Protein AF-A0A2G2YSW1-F1 (afdb_monomer_lite)

Radius of gyration: 25.81 Å; chains: 1; bounding box: 54×27×89 Å

Secondary structure (DSSP, 8-state):
------------------------GGGG---------SPPP-S-S-HHHHHHHHHHHHHHTT-GGGGSSS--TTS-HHHHHHHHHHHHHHHHHTT---

Sequence (98 aa):
MANKDQEMKDPISNITPGASGSSSSWSRFPLSSLKLAVEIFDGTGHFSMWQGEVLDFLFQQGLDIAIKEKRPKEVEDRDWSIINRLACGTIQSFLSRE

Foldseek 3Di:
DDDDDDDDDDDDDDPDPPPPPVVPVLVPQPPPPPPCPQAADPVDDDPVVSVVVLCVSCVVSVLNCLVDPDHDPPDDPVSNVVSVVVSVVSVVVRHDDD

Structure (mmCIF, N/CA/C/O backbone):
data_AF-A0A2G2YSW1-F1
#
_entry.id   AF-A0A2G2YSW1-F1
#
loop_
_atom_site.group_PDB
_atom_site.id
_atom_site.type_symbol
_atom_site.label_atom_id
_atom_site.label_alt_id
_atom_site.label_comp_id
_atom_site.label_asym_id
_atom_site.label_entity_id
_atom_site.label_seq_id
_atom_site.pdbx_PDB_ins_code
_atom_site.Cartn_x
_atom_site.Cartn_y
_atom_site.Cartn_z
_atom_site.occupancy
_atom_site.B_iso_or_equiv
_atom_site.auth_seq_id
_atom_site.auth_comp_id
_atom_site.auth_asym_id
_atom_site.auth_atom_id
_atom_site.pdbx_PDB_model_num
ATOM 1 N N . MET A 1 1 ? -36.886 11.776 73.284 1.00 35.81 1 MET A N 1
ATOM 2 C CA . MET A 1 1 ? -35.877 12.818 72.985 1.00 35.81 1 MET A CA 1
ATOM 3 C C . MET A 1 1 ? -34.820 12.171 72.084 1.00 35.81 1 MET A C 1
ATOM 5 O O . MET A 1 1 ? -34.319 11.136 72.490 1.00 35.81 1 MET A O 1
ATOM 9 N N . ALA A 1 2 ? -34.731 12.476 70.777 1.00 39.16 2 ALA A N 1
ATOM 10 C CA . ALA A 1 2 ? -33.990 13.600 70.149 1.00 39.16 2 ALA A CA 1
ATOM 11 C C . ALA A 1 2 ? -32.479 13.530 70.494 1.00 39.16 2 ALA A C 1
ATOM 13 O O . ALA A 1 2 ? -32.182 13.465 71.678 1.00 39.16 2 ALA A O 1
ATOM 14 N N . ASN A 1 3 ? -31.473 13.507 69.606 1.00 34.38 3 ASN A N 1
ATOM 15 C CA . ASN A 1 3 ? -31.240 14.039 68.249 1.00 34.38 3 ASN A CA 1
ATOM 16 C C . ASN A 1 3 ? -30.007 13.306 67.637 1.00 34.38 3 ASN A C 1
ATOM 18 O O . ASN A 1 3 ? -29.120 12.926 68.393 1.00 34.38 3 ASN A O 1
ATOM 22 N N . LYS A 1 4 ? -30.035 12.890 66.361 1.00 44.25 4 LYS A N 1
ATOM 23 C CA . LYS A 1 4 ? -29.435 13.511 65.147 1.00 44.25 4 LYS A CA 1
ATOM 24 C C . LYS A 1 4 ? -27.897 13.543 65.042 1.00 44.25 4 LYS A C 1
ATOM 26 O O . LYS A 1 4 ? -27.237 14.245 65.794 1.00 44.25 4 LYS A O 1
ATOM 31 N N . ASP A 1 5 ? -27.429 12.821 64.018 1.00 50.34 5 ASP A N 1
ATOM 32 C CA . ASP A 1 5 ? -26.438 13.177 62.990 1.00 50.34 5 ASP A CA 1
ATOM 33 C C . ASP A 1 5 ? -25.117 13.838 63.411 1.00 50.34 5 ASP A C 1
ATOM 35 O O . ASP A 1 5 ? -25.074 15.025 63.727 1.00 50.34 5 ASP A O 1
ATOM 39 N N . GLN A 1 6 ? -24.005 13.113 63.221 1.00 47.62 6 GLN A N 1
ATOM 40 C CA . GLN A 1 6 ? -22.751 13.752 62.826 1.00 47.62 6 GLN A CA 1
ATOM 41 C C . GLN A 1 6 ? -21.995 12.934 61.766 1.00 47.62 6 GLN A C 1
ATOM 43 O O . GLN A 1 6 ? -21.553 11.809 61.978 1.00 47.62 6 GLN A O 1
ATOM 48 N N . GLU A 1 7 ? -21.914 13.588 60.614 1.00 40.44 7 GLU A N 1
ATOM 49 C CA . GLU A 1 7 ? -21.227 13.350 59.348 1.00 40.44 7 GLU A CA 1
ATOM 50 C C . GLU A 1 7 ? -19.747 12.930 59.492 1.00 40.44 7 GLU A C 1
ATOM 52 O O . GLU A 1 7 ? -18.936 13.672 60.047 1.00 40.44 7 GLU A O 1
ATOM 57 N N . MET A 1 8 ? -19.372 11.771 58.931 1.00 46.50 8 MET A N 1
ATOM 58 C CA . MET A 1 8 ? -17.993 11.511 58.493 1.00 46.50 8 MET A CA 1
ATOM 59 C C . MET A 1 8 ? -17.894 11.905 57.022 1.00 46.50 8 MET A C 1
ATOM 61 O O . MET A 1 8 ? -18.518 11.305 56.150 1.00 46.50 8 MET A O 1
ATOM 65 N N . LYS A 1 9 ? -17.147 12.978 56.782 1.00 43.91 9 LYS A N 1
ATOM 66 C CA . LYS A 1 9 ? -16.921 13.601 55.485 1.00 43.91 9 LYS A CA 1
ATOM 67 C C . LYS A 1 9 ? -15.578 13.107 54.951 1.00 43.91 9 LYS A C 1
ATOM 69 O O . LYS A 1 9 ? -14.536 13.578 55.404 1.00 43.91 9 LYS A O 1
ATOM 74 N N . ASP A 1 10 ? -15.596 12.166 54.013 1.00 44.81 10 ASP A N 1
ATOM 75 C CA . ASP A 1 10 ? -14.374 11.733 53.331 1.00 44.81 10 ASP A CA 1
ATOM 76 C C . ASP A 1 10 ? -13.893 12.812 52.335 1.00 44.81 10 ASP A C 1
ATOM 78 O O . ASP A 1 10 ? -14.702 13.380 51.590 1.00 44.81 10 ASP A O 1
ATOM 82 N N . PRO A 1 11 ? -12.587 13.138 52.303 1.00 45.56 11 PRO A N 1
ATOM 83 C CA . PRO A 1 11 ? -12.047 14.183 51.442 1.00 45.56 11 PRO A CA 1
ATOM 84 C C . PRO A 1 11 ? -11.708 13.685 50.021 1.00 45.56 11 PRO A C 1
ATOM 86 O O . PRO A 1 11 ? -10.941 12.751 49.834 1.00 45.56 11 PRO A O 1
ATOM 89 N N . ILE A 1 12 ? -12.267 14.391 49.032 1.00 39.81 12 ILE A N 1
ATOM 90 C CA . ILE A 1 12 ? -11.748 14.734 47.689 1.00 39.81 12 ILE A CA 1
ATOM 91 C C . ILE A 1 12 ? -10.881 13.687 46.948 1.00 39.81 12 ILE A C 1
ATOM 93 O O . ILE A 1 12 ? -9.688 13.552 47.199 1.00 39.81 12 ILE A O 1
ATOM 97 N N . SER A 1 13 ? -11.414 13.160 45.839 1.00 40.06 13 SER A N 1
ATOM 98 C CA . SER A 1 13 ? -10.685 13.190 44.557 1.00 40.06 13 SER A CA 1
ATOM 99 C C . SER A 1 13 ? -11.651 13.408 43.384 1.00 40.06 13 SER A C 1
ATOM 101 O O . SER A 1 13 ? -12.239 12.520 42.778 1.00 40.06 13 SER A O 1
ATOM 103 N N . ASN A 1 14 ? -11.836 14.690 43.120 1.00 38.03 14 ASN A N 1
ATOM 104 C CA . ASN A 1 14 ? -12.199 15.300 41.853 1.00 38.03 14 ASN A CA 1
ATOM 105 C C . ASN A 1 14 ? -11.370 14.744 40.676 1.00 38.03 14 ASN A C 1
ATOM 107 O O . ASN A 1 14 ? -10.323 15.285 40.330 1.00 38.03 14 ASN A O 1
ATOM 111 N N . ILE A 1 15 ? -11.874 13.709 40.000 1.00 46.12 15 ILE A N 1
ATOM 112 C CA . ILE A 1 15 ? -11.408 13.375 38.650 1.00 46.12 15 ILE A CA 1
ATOM 113 C C . ILE A 1 15 ? -12.129 14.304 37.675 1.00 46.12 15 ILE A C 1
ATOM 115 O O . ILE A 1 15 ? -13.210 14.020 37.162 1.00 46.12 15 ILE A O 1
ATOM 119 N N . THR A 1 16 ? -11.510 15.456 37.441 1.00 49.28 16 THR A N 1
ATOM 120 C CA . THR A 1 16 ? -11.671 16.218 36.205 1.00 49.28 16 THR A CA 1
ATOM 121 C C . THR A 1 16 ? -11.459 15.250 35.036 1.00 49.28 16 THR A C 1
ATOM 123 O O . THR A 1 16 ? -10.408 14.604 35.002 1.00 49.28 16 THR A O 1
ATOM 126 N N . PRO A 1 17 ? -12.347 15.152 34.032 1.00 42.19 17 PRO A N 1
ATOM 127 C CA . PRO A 1 17 ? -11.948 14.627 32.740 1.00 42.19 17 PRO A CA 1
ATOM 128 C C . PRO A 1 17 ? -11.090 15.720 32.101 1.00 42.19 17 PRO A C 1
ATOM 130 O O . PRO A 1 17 ? -11.537 16.505 31.267 1.00 42.19 17 PRO A O 1
ATOM 133 N N . GLY A 1 18 ? -9.845 15.829 32.571 1.00 38.88 18 GLY A N 1
ATOM 134 C CA . GLY A 1 18 ? -8.793 16.438 31.785 1.00 38.88 18 GLY A CA 1
ATOM 135 C C . GLY A 1 18 ? -8.806 15.680 30.474 1.00 38.88 18 GLY A C 1
ATOM 136 O O . GLY A 1 18 ? -8.746 14.451 30.487 1.00 38.88 18 GLY A O 1
ATOM 137 N N . ALA A 1 19 ? -9.008 16.409 29.379 1.00 49.25 19 ALA A N 1
ATOM 138 C CA . ALA A 1 19 ? -8.953 15.880 28.035 1.00 49.25 19 ALA A CA 1
ATOM 139 C C . ALA A 1 19 ? -7.680 15.038 27.919 1.00 49.25 19 ALA A C 1
ATOM 141 O O . ALA A 1 19 ? -6.580 15.569 27.762 1.00 49.25 19 ALA A O 1
ATOM 142 N N . SER A 1 20 ? -7.838 13.721 28.057 1.00 47.16 20 SER A N 1
ATOM 143 C CA . SER A 1 20 ? -6.820 12.762 27.690 1.00 47.16 20 SER A CA 1
ATOM 144 C C . SER A 1 20 ? -6.811 12.825 26.178 1.00 47.16 20 SER A C 1
ATOM 146 O O . SER A 1 20 ? -7.520 12.095 25.488 1.00 47.16 20 SER A O 1
ATOM 148 N N . GLY A 1 21 ? -6.095 13.821 25.658 1.00 55.19 21 GLY A N 1
ATOM 149 C CA . GLY A 1 21 ? -5.599 13.774 24.307 1.00 55.19 21 GLY A CA 1
ATOM 150 C C . GLY A 1 21 ? -4.687 12.566 24.282 1.00 55.19 21 GLY A C 1
ATOM 151 O O . GLY A 1 21 ? -3.496 12.695 24.556 1.00 55.19 21 GLY A O 1
ATOM 152 N N . SER A 1 22 ? -5.267 11.389 24.030 1.00 57.28 22 SER A N 1
ATOM 153 C CA . SER A 1 22 ? -4.530 10.214 23.604 1.00 57.28 22 SER A CA 1
ATOM 154 C C . SER A 1 22 ? -3.792 10.660 22.358 1.00 57.28 22 SER A C 1
ATOM 156 O O . SER A 1 22 ? -4.350 10.719 21.267 1.00 57.28 22 SER A O 1
ATOM 158 N N . SER A 1 23 ? -2.550 11.101 22.551 1.00 59.69 23 SER A N 1
ATOM 159 C CA . SER A 1 23 ? -1.623 11.334 21.463 1.00 59.69 23 SER A CA 1
ATOM 160 C C . SER A 1 23 ? -1.513 9.983 20.794 1.00 59.69 23 SER A C 1
ATOM 162 O O . SER A 1 23 ? -0.969 9.048 21.388 1.00 59.69 23 SER A O 1
ATOM 164 N N . SER A 1 24 ? -2.146 9.854 19.627 1.00 63.22 24 SER A N 1
ATOM 165 C CA . SER A 1 24 ? -2.165 8.576 18.950 1.00 63.22 24 SER A CA 1
ATOM 166 C C . SER A 1 24 ? -0.721 8.156 18.746 1.00 63.22 24 SER A C 1
ATOM 168 O O . SER A 1 24 ? 0.106 8.933 18.260 1.00 63.22 24 SER A O 1
ATOM 170 N N . SER A 1 25 ? -0.383 6.943 19.183 1.00 66.00 25 SER A N 1
ATOM 171 C CA . SER A 1 25 ? 0.982 6.425 19.058 1.00 66.00 25 SER A CA 1
ATOM 172 C C . SER A 1 25 ? 1.439 6.435 17.593 1.00 66.00 25 SER A C 1
ATOM 174 O O . SER A 1 25 ? 2.633 6.525 17.320 1.00 66.00 25 SER A O 1
ATOM 176 N N . TRP A 1 26 ? 0.475 6.472 16.667 1.00 63.31 26 TRP A N 1
ATOM 177 C CA . TRP A 1 26 ? 0.662 6.573 15.228 1.00 63.31 26 TRP A CA 1
ATOM 178 C C . TRP A 1 26 ? 1.106 7.958 14.736 1.00 63.31 26 TRP A C 1
ATOM 180 O O . TRP A 1 26 ? 1.767 8.067 13.708 1.00 63.31 26 TRP A O 1
ATOM 190 N N . SER A 1 27 ? 0.844 9.024 15.498 1.00 57.66 27 SER A N 1
ATOM 191 C CA . SER A 1 27 ? 1.377 10.368 15.221 1.00 57.66 27 SER A CA 1
ATOM 192 C C . SER A 1 27 ? 2.896 10.457 15.414 1.00 57.66 27 SER A C 1
ATOM 194 O O . SER A 1 27 ? 3.510 11.457 15.043 1.00 57.66 27 SER A O 1
ATOM 196 N N . ARG A 1 28 ? 3.504 9.444 16.045 1.00 61.16 28 ARG A N 1
ATOM 197 C CA . ARG A 1 28 ? 4.912 9.436 16.444 1.00 61.16 28 ARG A CA 1
ATOM 198 C C . ARG A 1 28 ? 5.737 8.396 15.696 1.00 61.16 28 ARG A C 1
ATOM 200 O O . ARG A 1 28 ? 6.821 8.100 16.182 1.00 61.16 28 ARG A O 1
ATOM 207 N N . PHE A 1 29 ? 5.290 7.841 14.561 1.00 58.81 29 PHE A N 1
ATOM 208 C CA . PHE A 1 29 ? 6.211 7.030 13.759 1.00 58.81 29 PHE A CA 1
ATOM 209 C C . PHE A 1 29 ? 7.384 7.911 13.352 1.00 58.81 29 PHE A C 1
ATOM 211 O O . PHE A 1 29 ? 7.194 8.849 12.570 1.00 58.81 29 PHE A O 1
ATOM 218 N N . PRO A 1 30 ? 8.593 7.655 13.879 1.00 54.88 30 PRO A N 1
ATOM 219 C CA . PRO A 1 30 ? 9.753 8.214 13.242 1.00 54.88 30 PRO A CA 1
ATOM 220 C C . PRO A 1 30 ? 9.776 7.525 11.884 1.00 54.88 30 PRO A C 1
ATOM 222 O O . PRO A 1 30 ? 9.948 6.308 11.825 1.00 54.88 30 PRO A O 1
ATOM 225 N N . LEU A 1 31 ? 9.543 8.283 10.809 1.00 54.59 31 LEU A N 1
ATOM 226 C CA . LEU A 1 31 ? 9.892 7.829 9.472 1.00 54.59 31 LEU A CA 1
ATOM 227 C C . LEU A 1 31 ? 11.405 7.665 9.517 1.00 54.59 31 LEU A C 1
ATOM 229 O O . LEU A 1 31 ? 12.163 8.620 9.338 1.00 54.59 31 LEU A O 1
ATOM 233 N N . SER A 1 32 ? 11.837 6.482 9.939 1.00 53.59 32 SER A N 1
ATOM 234 C CA . SER A 1 32 ? 13.240 6.172 10.036 1.00 53.59 32 SER A CA 1
ATOM 235 C C . SER A 1 32 ? 13.763 6.343 8.624 1.00 53.59 32 SER A C 1
ATOM 237 O O . SER A 1 32 ? 13.186 5.820 7.666 1.00 53.59 32 SER A O 1
ATOM 239 N N . SER A 1 33 ? 14.827 7.125 8.485 1.00 51.84 33 SER A N 1
ATOM 240 C CA . SER A 1 33 ? 15.618 7.226 7.268 1.00 51.84 33 SER A CA 1
ATOM 241 C C . SER A 1 33 ? 16.347 5.898 7.031 1.00 51.84 33 SER A C 1
ATOM 243 O O . SER A 1 33 ? 17.567 5.851 6.892 1.00 51.84 33 SER A O 1
ATOM 245 N N . LEU A 1 34 ? 15.601 4.787 7.026 1.00 54.66 34 LEU A N 1
ATOM 246 C CA . LEU A 1 34 ? 16.015 3.528 6.448 1.00 54.66 34 LEU A CA 1
ATOM 247 C C . LEU A 1 34 ? 16.296 3.854 4.992 1.00 54.66 34 LEU A C 1
ATOM 249 O O . LEU A 1 34 ? 15.398 4.138 4.201 1.00 54.66 34 LEU A O 1
ATOM 253 N N . LYS A 1 35 ? 17.593 3.962 4.715 1.00 57.47 35 LYS A N 1
ATOM 254 C CA . LYS A 1 35 ? 18.153 4.336 3.429 1.00 57.47 35 LYS A CA 1
ATOM 255 C C . LYS A 1 35 ? 17.458 3.481 2.376 1.00 57.47 35 LYS A C 1
ATOM 257 O O . LYS A 1 35 ? 17.541 2.261 2.446 1.00 57.47 35 LYS A O 1
ATOM 262 N N . LEU A 1 36 ? 16.720 4.158 1.504 1.00 59.94 36 LEU A N 1
ATOM 263 C CA . LEU A 1 36 ? 15.800 3.626 0.506 1.00 59.94 36 LEU A CA 1
ATOM 264 C C . LEU A 1 36 ? 16.538 2.566 -0.334 1.00 59.94 36 LEU A C 1
ATOM 266 O O . LEU A 1 36 ? 17.292 2.909 -1.239 1.00 59.94 36 LEU A O 1
ATOM 270 N N . ALA A 1 37 ? 16.438 1.302 0.090 1.00 68.38 37 ALA A N 1
ATOM 271 C CA . ALA A 1 37 ? 17.171 0.168 -0.480 1.00 68.38 37 ALA A CA 1
ATOM 272 C C . ALA A 1 37 ? 16.373 -0.533 -1.581 1.00 68.38 37 ALA A C 1
ATOM 274 O O . ALA A 1 37 ? 16.946 -1.278 -2.364 1.00 68.38 37 ALA A O 1
ATOM 275 N N . VAL A 1 38 ? 15.067 -0.276 -1.629 1.00 83.12 38 VAL A N 1
ATOM 276 C CA . VAL A 1 38 ? 14.180 -0.765 -2.677 1.00 83.12 38 VAL A CA 1
ATOM 277 C C . VAL A 1 38 ? 14.427 0.061 -3.934 1.00 83.12 38 VAL A C 1
ATOM 279 O O . VAL A 1 38 ? 14.366 1.295 -3.896 1.00 83.12 38 VAL A O 1
ATOM 282 N N . GLU A 1 39 ? 14.718 -0.610 -5.040 1.00 86.62 39 GLU A N 1
ATOM 283 C CA . GLU A 1 39 ? 14.884 0.055 -6.328 1.00 86.62 39 GLU A CA 1
ATOM 284 C C . GLU A 1 39 ? 13.545 0.598 -6.854 1.00 86.62 39 GLU A C 1
ATOM 286 O O . GLU A 1 39 ? 12.458 0.118 -6.516 1.00 86.62 39 GLU A O 1
ATOM 291 N N . ILE A 1 40 ? 13.617 1.636 -7.691 1.00 89.44 40 ILE A N 1
ATOM 292 C CA . ILE A 1 40 ? 12.440 2.123 -8.414 1.00 89.44 40 ILE A CA 1
ATOM 293 C C . ILE A 1 40 ? 12.064 1.065 -9.448 1.00 89.44 40 ILE A C 1
ATOM 295 O O . ILE A 1 40 ? 12.893 0.679 -10.268 1.00 89.44 40 ILE A O 1
ATOM 299 N N . PHE A 1 41 ? 10.811 0.632 -9.434 1.00 89.00 41 PHE A N 1
ATOM 300 C CA . PHE A 1 41 ? 10.267 -0.233 -10.461 1.00 89.00 41 PHE A CA 1
ATOM 301 C C . PHE A 1 41 ? 10.069 0.555 -11.748 1.00 89.00 41 PHE A C 1
ATOM 303 O O . PHE A 1 41 ? 9.276 1.492 -11.801 1.00 89.00 41 PHE A O 1
ATOM 310 N N . ASP A 1 42 ? 10.781 0.154 -12.792 1.00 84.38 42 ASP A N 1
ATOM 311 C CA . ASP A 1 42 ? 10.731 0.777 -14.116 1.00 84.38 42 ASP A CA 1
ATOM 312 C C . ASP A 1 42 ? 9.779 0.044 -15.084 1.00 84.38 42 ASP A C 1
ATOM 314 O O . ASP A 1 42 ? 9.716 0.359 -16.270 1.00 84.38 42 ASP A O 1
ATOM 318 N N . GLY A 1 43 ? 9.016 -0.936 -14.583 1.00 84.25 43 GLY A N 1
ATOM 319 C CA . GLY A 1 43 ? 8.151 -1.796 -15.395 1.00 84.25 43 GLY A CA 1
ATOM 320 C C . GLY A 1 43 ? 8.872 -2.994 -16.020 1.00 84.25 43 GLY A C 1
ATOM 321 O O . GLY A 1 43 ? 8.227 -3.832 -16.655 1.00 84.25 43 GLY A O 1
ATOM 322 N N . THR A 1 44 ? 10.182 -3.114 -15.810 1.00 80.94 44 THR A N 1
ATOM 323 C CA . THR A 1 44 ? 11.036 -4.19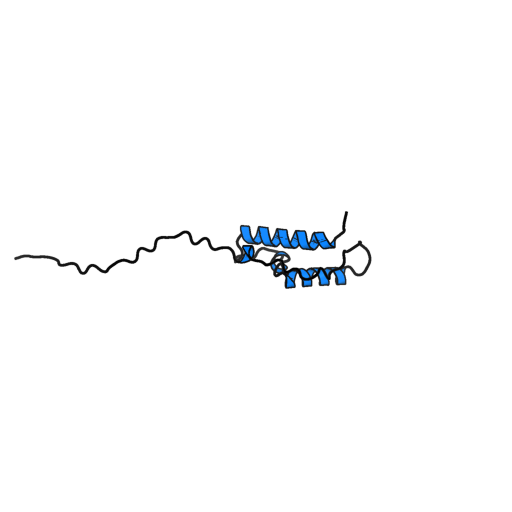7 -16.298 1.00 80.94 44 THR A CA 1
ATOM 324 C C . THR A 1 44 ? 11.589 -5.016 -15.125 1.00 80.94 44 THR A C 1
ATOM 326 O O . THR A 1 44 ? 11.746 -4.537 -14.008 1.00 80.94 44 THR A O 1
ATOM 329 N N . GLY A 1 45 ? 11.868 -6.304 -15.350 1.00 77.38 45 GLY A N 1
ATOM 330 C CA . GLY A 1 45 ? 12.457 -7.182 -14.329 1.00 77.38 45 GLY A CA 1
ATOM 331 C C . GLY A 1 45 ? 11.453 -7.991 -13.495 1.00 77.38 45 GLY A C 1
ATOM 332 O O . GLY A 1 45 ? 10.316 -8.240 -13.898 1.00 77.38 45 GLY A O 1
ATOM 333 N N . HIS A 1 46 ? 11.913 -8.502 -12.348 1.00 89.69 46 HIS A N 1
ATOM 334 C CA . HIS A 1 46 ? 11.175 -9.482 -11.546 1.00 89.69 46 HIS A CA 1
ATOM 335 C C . HIS A 1 46 ? 10.215 -8.796 -10.566 1.00 89.69 46 HIS A C 1
ATOM 337 O O . HIS A 1 46 ? 10.554 -8.577 -9.402 1.00 89.69 46 HIS A O 1
ATOM 343 N N . PHE A 1 47 ? 8.997 -8.499 -11.033 1.00 90.25 47 PHE A N 1
ATOM 344 C CA . PHE A 1 47 ? 7.948 -7.836 -10.244 1.00 90.25 47 PHE A CA 1
ATOM 345 C C . PHE A 1 47 ? 7.754 -8.453 -8.852 1.00 90.25 47 PHE A C 1
ATOM 347 O O . PHE A 1 47 ? 7.638 -7.724 -7.875 1.00 90.25 47 PHE A O 1
ATOM 354 N N . SER A 1 48 ? 7.786 -9.783 -8.727 1.00 92.44 48 SER A N 1
ATOM 355 C CA . SER A 1 48 ? 7.608 -10.450 -7.430 1.00 92.44 48 SER A CA 1
ATOM 356 C C . SER A 1 48 ? 8.753 -10.197 -6.443 1.00 92.44 48 SER A C 1
ATOM 358 O O . SER A 1 48 ? 8.508 -10.200 -5.242 1.00 92.44 48 SER A O 1
ATOM 360 N N . MET A 1 49 ? 9.984 -9.970 -6.924 1.00 91.56 49 MET A N 1
ATOM 361 C CA . MET A 1 49 ? 11.110 -9.605 -6.049 1.00 91.56 49 MET A CA 1
ATOM 362 C C . MET A 1 49 ? 10.903 -8.185 -5.537 1.00 91.56 49 MET A C 1
ATOM 364 O O . MET A 1 49 ? 10.878 -7.967 -4.333 1.00 91.56 49 MET A O 1
ATOM 368 N N . TRP A 1 50 ? 10.663 -7.256 -6.463 1.00 92.50 50 TRP A N 1
ATOM 369 C CA . TRP A 1 50 ? 10.421 -5.857 -6.138 1.00 92.50 50 TRP A CA 1
ATOM 370 C C . TRP A 1 50 ? 9.235 -5.695 -5.181 1.00 92.50 50 TRP A C 1
ATOM 372 O O . TRP A 1 50 ? 9.330 -5.011 -4.167 1.00 92.50 50 TRP A O 1
ATOM 382 N N . GLN A 1 51 ? 8.127 -6.390 -5.452 1.00 93.44 51 GLN A N 1
ATOM 383 C CA . GLN A 1 51 ? 6.969 -6.400 -4.568 1.00 93.44 51 GLN A CA 1
ATOM 384 C C . GLN A 1 51 ? 7.354 -6.895 -3.166 1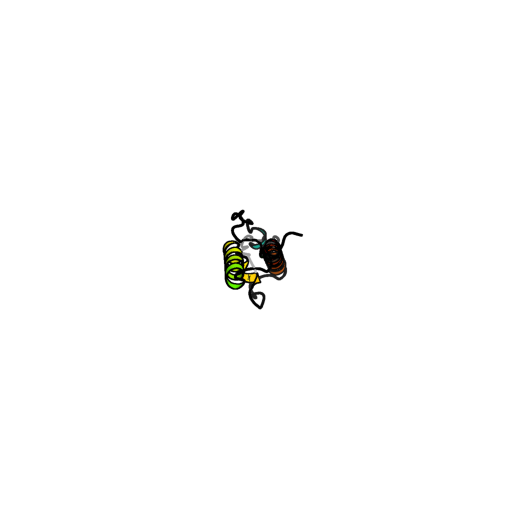.00 93.44 51 GLN A C 1
ATOM 386 O O . GLN A 1 51 ? 6.934 -6.290 -2.185 1.00 93.44 51 GLN A O 1
ATOM 391 N N . GLY A 1 52 ? 8.162 -7.956 -3.061 1.00 93.38 52 GLY A N 1
ATOM 392 C CA . GLY A 1 52 ? 8.684 -8.451 -1.785 1.00 93.38 52 GLY A CA 1
ATOM 393 C C . GLY A 1 52 ? 9.489 -7.394 -1.025 1.00 93.38 52 GLY A C 1
ATOM 394 O O . GLY A 1 52 ? 9.216 -7.149 0.146 1.00 93.38 52 GLY A O 1
ATOM 395 N N . GLU A 1 53 ? 10.400 -6.697 -1.703 1.00 92.19 53 GLU A N 1
ATOM 396 C CA . GLU A 1 53 ? 11.208 -5.627 -1.102 1.00 92.19 53 GLU A CA 1
ATOM 397 C C . GLU A 1 53 ? 10.357 -4.441 -0.619 1.00 92.19 53 GLU A C 1
ATOM 399 O O . GLU A 1 53 ? 10.597 -3.898 0.462 1.00 92.19 53 GLU A O 1
ATOM 404 N N . VAL A 1 54 ? 9.317 -4.062 -1.371 1.00 92.25 54 VAL A N 1
ATOM 405 C CA . VAL A 1 54 ? 8.354 -3.029 -0.951 1.00 92.25 54 VAL A CA 1
ATOM 406 C C . VAL A 1 54 ? 7.583 -3.464 0.297 1.00 92.25 54 VAL A C 1
ATOM 408 O O . VAL A 1 54 ? 7.418 -2.666 1.223 1.00 92.25 54 VAL A O 1
ATOM 411 N N . LEU A 1 55 ? 7.112 -4.715 0.346 1.00 93.56 55 LEU A N 1
ATOM 412 C CA . LEU A 1 55 ? 6.405 -5.257 1.511 1.00 93.56 55 LEU A CA 1
ATOM 413 C C . LEU A 1 55 ? 7.312 -5.284 2.750 1.00 93.56 55 LEU A C 1
ATOM 415 O O . LEU A 1 55 ? 6.898 -4.827 3.817 1.00 93.56 55 LEU A O 1
ATOM 419 N N . ASP A 1 56 ? 8.556 -5.739 2.598 1.00 92.12 56 ASP A N 1
ATOM 420 C CA . ASP A 1 56 ? 9.549 -5.762 3.675 1.00 92.12 56 ASP A CA 1
ATOM 421 C C . ASP A 1 56 ? 9.890 -4.351 4.165 1.00 92.12 56 ASP A C 1
ATOM 423 O O . ASP A 1 56 ? 10.084 -4.133 5.365 1.00 92.12 56 ASP A O 1
ATOM 427 N N . PHE A 1 57 ? 9.942 -3.363 3.269 1.00 91.12 57 PHE A N 1
ATOM 428 C CA . PHE A 1 57 ? 10.157 -1.968 3.649 1.00 91.12 57 PHE A CA 1
ATOM 429 C C . PHE A 1 57 ? 8.975 -1.406 4.449 1.00 91.12 57 PHE A C 1
ATOM 431 O O . PHE A 1 57 ? 9.174 -0.772 5.486 1.00 91.12 57 PHE A O 1
ATOM 438 N N . LEU A 1 58 ? 7.737 -1.672 4.019 1.00 92.00 58 LEU A N 1
ATOM 439 C CA . LEU A 1 58 ? 6.538 -1.265 4.759 1.00 92.00 58 LEU A CA 1
ATOM 440 C C . LEU A 1 58 ? 6.477 -1.924 6.144 1.00 92.00 58 LEU A C 1
ATOM 442 O O . LEU A 1 58 ? 6.134 -1.250 7.114 1.00 92.00 58 LEU A O 1
ATOM 446 N N . PHE A 1 59 ? 6.869 -3.196 6.260 1.00 90.56 59 PHE A N 1
ATOM 447 C CA . PHE A 1 59 ? 6.970 -3.897 7.542 1.00 90.56 59 PHE A CA 1
ATOM 448 C C . PHE A 1 59 ? 8.013 -3.266 8.469 1.00 90.56 59 PHE A C 1
ATOM 450 O O . PHE A 1 59 ? 7.719 -2.985 9.629 1.00 90.56 59 PHE A O 1
ATOM 457 N N . GLN A 1 60 ? 9.202 -2.946 7.953 1.00 89.12 60 GLN A N 1
ATOM 458 C CA . GLN A 1 60 ? 10.244 -2.265 8.729 1.00 89.12 60 GLN A CA 1
ATOM 459 C C . GLN A 1 60 ? 9.819 -0.868 9.215 1.00 89.12 60 GLN A C 1
ATOM 461 O O . GLN A 1 60 ? 10.271 -0.424 10.269 1.00 89.12 60 GLN A O 1
ATOM 466 N N . GLN A 1 61 ? 8.937 -0.184 8.479 1.00 87.19 61 GLN A N 1
ATOM 467 C CA . GLN A 1 61 ? 8.366 1.111 8.874 1.00 87.19 61 GLN A CA 1
ATOM 468 C C . GLN A 1 61 ? 7.137 0.990 9.796 1.00 87.19 61 GLN A C 1
ATOM 470 O O . GLN A 1 61 ? 6.629 2.009 10.263 1.00 87.19 61 GLN A O 1
ATOM 475 N N . GLY A 1 62 ? 6.634 -0.223 10.056 1.00 89.12 62 GLY A N 1
ATOM 476 C CA . GLY A 1 62 ? 5.391 -0.442 10.809 1.00 89.12 62 GLY A CA 1
ATOM 477 C C . GLY A 1 62 ? 4.126 -0.003 10.059 1.00 89.12 62 GLY A C 1
ATOM 478 O O . GLY A 1 62 ? 3.111 0.322 10.677 1.00 89.12 62 GLY A O 1
ATOM 479 N N . LEU A 1 63 ? 4.192 0.051 8.726 1.00 91.81 63 LEU A N 1
ATOM 480 C CA . LEU A 1 63 ? 3.094 0.429 7.831 1.00 91.81 63 LEU A CA 1
ATOM 481 C C . LEU A 1 63 ? 2.393 -0.789 7.204 1.00 91.81 63 LEU A C 1
ATOM 483 O O . LEU A 1 63 ? 1.424 -0.622 6.465 1.00 91.81 63 LEU A O 1
ATOM 487 N N . ASP A 1 64 ? 2.840 -2.010 7.505 1.00 92.44 64 ASP A N 1
ATOM 488 C CA . ASP A 1 64 ? 2.300 -3.279 6.992 1.00 92.44 64 ASP A CA 1
ATOM 489 C C . ASP A 1 64 ? 0.798 -3.450 7.250 1.00 92.44 64 ASP A C 1
ATOM 491 O O . ASP A 1 64 ? 0.077 -4.072 6.468 1.00 92.44 64 ASP A O 1
ATOM 495 N N . ILE A 1 65 ? 0.292 -2.836 8.319 1.00 92.31 65 ILE A N 1
ATOM 496 C CA . ILE A 1 65 ? -1.129 -2.848 8.655 1.00 92.31 65 ILE A CA 1
ATOM 497 C C . ILE A 1 65 ? -2.005 -2.241 7.545 1.00 92.31 65 ILE A C 1
ATOM 499 O O . ILE A 1 65 ? -3.136 -2.694 7.384 1.00 92.31 65 ILE A O 1
ATOM 503 N N . ALA A 1 66 ? -1.489 -1.292 6.749 1.00 93.06 66 ALA A N 1
ATOM 504 C CA . ALA A 1 66 ? -2.201 -0.693 5.613 1.00 93.06 66 ALA A CA 1
ATOM 505 C C . ALA A 1 66 ? -2.355 -1.637 4.409 1.00 93.06 66 ALA A C 1
ATOM 507 O O . ALA A 1 66 ? -3.156 -1.370 3.521 1.00 93.06 66 ALA A O 1
ATOM 508 N N . ILE A 1 67 ? -1.610 -2.744 4.379 1.00 91.94 67 ILE A N 1
ATOM 509 C CA . ILE A 1 67 ? -1.643 -3.735 3.292 1.00 91.94 67 ILE A CA 1
ATOM 510 C C . ILE A 1 67 ? -2.749 -4.775 3.534 1.00 91.94 67 ILE A C 1
ATOM 512 O O . ILE A 1 67 ? -3.124 -5.535 2.642 1.00 91.94 67 ILE A O 1
ATOM 516 N N . LYS A 1 68 ? -3.304 -4.818 4.750 1.00 91.19 68 LYS A N 1
ATOM 517 C CA . LYS A 1 68 ? -4.427 -5.697 5.081 1.00 91.19 68 LYS A CA 1
ATOM 518 C C . LYS A 1 68 ? -5.673 -5.270 4.307 1.00 91.19 68 LYS A C 1
ATOM 520 O O . LYS A 1 68 ? -5.934 -4.087 4.133 1.00 91.19 68 LYS A O 1
ATOM 525 N N . GLU A 1 69 ? -6.502 -6.246 3.940 1.00 88.56 69 GLU A N 1
ATOM 526 C CA . GLU A 1 69 ? -7.755 -6.011 3.201 1.00 88.56 69 GLU A CA 1
ATOM 527 C C . GLU A 1 69 ? -8.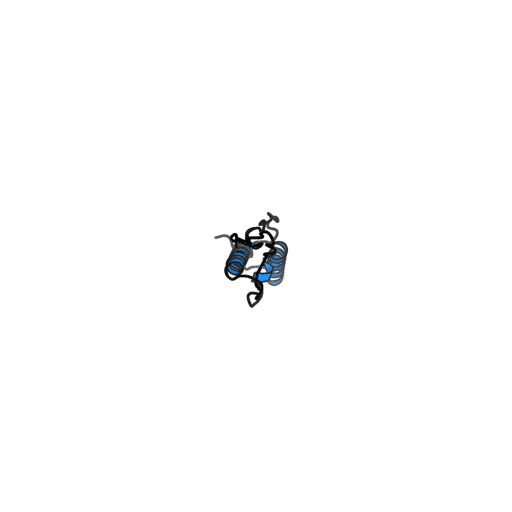700 -5.034 3.925 1.00 88.56 69 GLU A C 1
ATOM 529 O O . GLU A 1 69 ? -9.470 -4.309 3.297 1.00 88.56 69 GLU A O 1
ATOM 534 N N . LYS A 1 70 ? -8.668 -5.021 5.265 1.00 91.94 70 LYS A N 1
ATOM 535 C CA . LYS A 1 70 ? -9.557 -4.211 6.102 1.00 91.94 70 LYS A CA 1
ATOM 536 C C . LYS A 1 70 ? -8.792 -3.569 7.249 1.00 91.94 70 LYS A C 1
ATOM 538 O O . LYS A 1 70 ? -7.904 -4.189 7.838 1.00 91.94 70 LYS A O 1
ATOM 543 N N . ARG A 1 71 ? -9.224 -2.361 7.624 1.00 93.19 71 ARG A N 1
ATOM 544 C CA . ARG A 1 71 ? -8.775 -1.685 8.845 1.00 93.19 71 ARG A CA 1
ATOM 545 C C . ARG A 1 71 ? -9.079 -2.554 10.078 1.00 93.19 71 ARG A C 1
ATOM 547 O O . ARG A 1 71 ? -10.232 -2.964 10.245 1.00 93.19 71 ARG A O 1
ATOM 554 N N . PRO A 1 72 ? -8.106 -2.786 10.973 1.00 91.62 72 PRO A N 1
ATOM 555 C CA . PRO A 1 72 ? -8.359 -3.421 12.266 1.00 91.62 72 PRO A CA 1
ATOM 556 C C . PRO A 1 72 ? -9.266 -2.575 13.170 1.00 91.62 72 PRO A C 1
ATOM 558 O O . PRO A 1 72 ? -9.244 -1.346 13.120 1.00 91.62 72 PRO A O 1
ATOM 561 N N . LYS A 1 73 ? -10.074 -3.219 14.018 1.00 93.31 73 LYS A N 1
ATOM 562 C CA . LYS A 1 73 ? -11.047 -2.516 14.880 1.00 93.31 73 LYS A CA 1
ATOM 563 C C . LYS A 1 73 ? -10.367 -1.656 15.946 1.00 93.31 73 LYS A C 1
ATOM 565 O O . LYS A 1 73 ? -10.967 -0.715 16.451 1.00 93.31 73 LYS A O 1
ATOM 570 N N . GLU A 1 74 ? -9.128 -1.997 16.264 1.00 91.31 74 GLU A N 1
ATOM 571 C CA . GLU A 1 74 ? -8.286 -1.387 17.285 1.00 91.31 74 GLU A CA 1
ATOM 572 C C . GLU A 1 74 ? -7.613 -0.097 16.790 1.00 91.31 74 GLU A C 1
ATOM 574 O O . GLU A 1 74 ? -7.053 0.647 17.591 1.00 91.31 74 GLU A O 1
ATOM 579 N N . VAL A 1 75 ? -7.659 0.172 15.479 1.00 90.56 75 VAL A N 1
ATOM 580 C CA . VAL A 1 75 ? -7.087 1.375 14.866 1.00 90.56 75 VAL A CA 1
ATOM 581 C C . VAL A 1 75 ? -8.201 2.382 14.597 1.00 90.56 75 VAL A C 1
ATOM 583 O O . VAL A 1 75 ? -9.181 2.081 13.906 1.00 90.56 75 VAL A O 1
ATOM 586 N N . GLU A 1 76 ? -8.036 3.591 15.131 1.00 93.44 76 GLU A N 1
ATOM 587 C CA . GLU A 1 76 ? -8.947 4.709 14.890 1.00 93.44 76 GLU A CA 1
ATOM 588 C C . GLU A 1 76 ? -8.940 5.115 13.407 1.00 93.44 76 GLU A C 1
ATOM 590 O O . GLU A 1 76 ? -7.919 5.022 12.726 1.00 93.44 76 GLU A O 1
ATOM 595 N N . ASP A 1 77 ? -10.068 5.622 12.903 1.00 92.88 77 ASP A N 1
ATOM 596 C CA . ASP A 1 77 ? -10.199 6.116 11.525 1.00 92.88 77 ASP A CA 1
ATOM 597 C C . ASP A 1 77 ? -9.109 7.129 11.147 1.00 92.88 77 ASP A C 1
ATOM 599 O O . ASP A 1 77 ? -8.542 7.062 10.053 1.00 92.88 77 ASP A O 1
ATOM 603 N N . ARG A 1 78 ? -8.791 8.055 12.061 1.00 92.00 78 ARG A N 1
ATOM 604 C CA . ARG A 1 78 ? -7.748 9.065 11.851 1.00 92.00 78 ARG A CA 1
ATOM 605 C C . ARG A 1 78 ? -6.385 8.413 11.644 1.00 92.00 78 ARG A C 1
ATOM 607 O O . ARG A 1 78 ? -5.694 8.738 10.681 1.00 92.00 78 ARG A O 1
ATOM 614 N N . ASP A 1 79 ? -6.006 7.515 12.544 1.00 91.56 79 ASP A N 1
ATOM 615 C CA . ASP A 1 79 ? -4.706 6.852 12.502 1.00 91.56 79 ASP A CA 1
ATOM 616 C C . ASP A 1 79 ? -4.593 5.964 11.272 1.00 91.56 79 ASP A C 1
ATOM 618 O O . ASP A 1 79 ? -3.605 6.037 10.547 1.00 91.56 79 ASP A O 1
ATOM 622 N N . TRP A 1 80 ? -5.651 5.217 10.961 1.00 93.06 80 TRP A N 1
ATOM 623 C CA . TRP A 1 80 ? -5.738 4.448 9.729 1.00 93.06 80 TRP A CA 1
ATOM 624 C C . TRP A 1 80 ? -5.527 5.316 8.492 1.00 93.06 80 TRP A C 1
ATOM 626 O O . TRP A 1 80 ? -4.746 4.953 7.616 1.00 93.06 80 TRP A O 1
ATOM 636 N N . SER A 1 81 ? -6.160 6.491 8.430 1.00 92.69 81 SER A N 1
ATOM 637 C CA . SER A 1 81 ? -5.972 7.421 7.316 1.00 92.69 81 SER A CA 1
ATOM 638 C C . SER A 1 81 ? -4.526 7.907 7.195 1.00 92.69 81 SER A C 1
ATOM 640 O O . SER A 1 81 ? -4.045 8.075 6.073 1.00 92.69 81 SER A O 1
ATOM 642 N N . ILE A 1 82 ? -3.837 8.149 8.314 1.00 92.06 82 ILE A N 1
ATOM 643 C CA . ILE A 1 82 ? -2.430 8.569 8.323 1.00 92.06 82 ILE A CA 1
ATOM 644 C C . ILE A 1 82 ? -1.540 7.428 7.827 1.00 92.06 82 ILE A C 1
ATOM 646 O O . ILE A 1 82 ? -0.754 7.633 6.905 1.00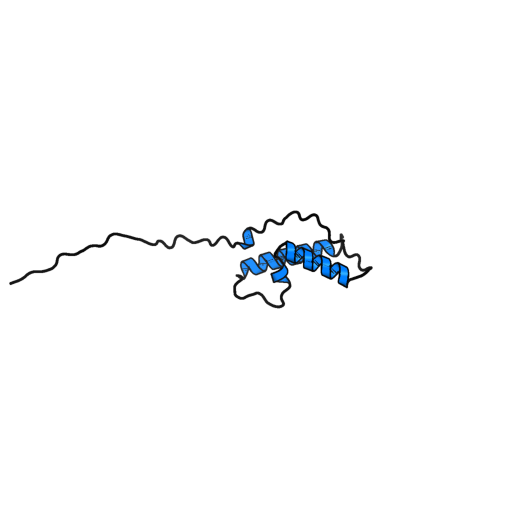 92.06 82 ILE A O 1
ATOM 650 N N . ILE A 1 83 ? -1.696 6.227 8.384 1.00 92.12 83 ILE A N 1
ATOM 651 C CA . ILE A 1 83 ? -0.895 5.051 8.023 1.00 92.12 83 ILE A CA 1
ATOM 652 C C . ILE A 1 83 ? -1.096 4.705 6.548 1.00 92.12 83 ILE A C 1
ATOM 654 O O . ILE A 1 83 ? -0.123 4.526 5.822 1.00 92.12 83 ILE A O 1
ATOM 658 N N . ASN A 1 84 ? -2.348 4.679 6.084 1.00 93.44 84 ASN A N 1
ATOM 659 C CA . ASN A 1 84 ? -2.672 4.384 4.693 1.00 93.44 84 ASN A CA 1
ATOM 660 C C . ASN A 1 84 ? -2.039 5.412 3.749 1.00 93.44 84 ASN A C 1
ATOM 662 O O . ASN A 1 84 ? -1.421 5.049 2.753 1.00 93.44 84 ASN A O 1
ATOM 666 N N . ARG A 1 85 ? -2.112 6.705 4.093 1.00 93.75 85 ARG A N 1
ATOM 667 C CA . ARG A 1 85 ? -1.453 7.766 3.323 1.00 93.75 85 ARG A CA 1
ATOM 668 C C . ARG A 1 85 ? 0.067 7.587 3.281 1.00 93.75 85 ARG A C 1
ATOM 670 O O . ARG A 1 85 ? 0.659 7.787 2.222 1.00 93.75 85 ARG A O 1
ATOM 677 N N . LEU A 1 86 ? 0.698 7.230 4.400 1.00 92.88 86 LEU A N 1
ATOM 678 C CA . LEU A 1 86 ? 2.143 6.995 4.461 1.00 92.88 86 LEU A CA 1
ATOM 679 C C . LEU A 1 86 ? 2.553 5.771 3.631 1.00 92.88 86 LEU A C 1
ATOM 681 O O . LEU A 1 86 ? 3.511 5.855 2.863 1.00 92.88 86 LEU A O 1
ATOM 685 N N . ALA A 1 87 ? 1.805 4.670 3.725 1.00 93.00 87 ALA A N 1
ATOM 686 C CA . ALA A 1 87 ? 2.043 3.461 2.943 1.00 93.00 87 ALA A CA 1
ATOM 687 C C . ALA A 1 87 ? 1.899 3.730 1.438 1.00 93.00 87 ALA A C 1
ATOM 689 O O . ALA A 1 87 ? 2.802 3.404 0.671 1.00 93.00 87 ALA A O 1
ATOM 690 N N . CYS A 1 88 ? 0.824 4.407 1.019 1.00 92.69 88 CYS A N 1
ATOM 691 C CA . CYS A 1 88 ? 0.633 4.803 -0.376 1.00 92.69 88 CYS A CA 1
ATOM 692 C C . CYS A 1 88 ? 1.767 5.705 -0.878 1.00 92.69 88 CYS A C 1
ATOM 694 O O . CYS A 1 88 ? 2.313 5.443 -1.945 1.00 92.69 88 CYS A O 1
ATOM 696 N N . GLY A 1 89 ? 2.158 6.729 -0.110 1.00 91.00 89 GLY A N 1
ATOM 697 C CA . GLY A 1 89 ? 3.264 7.617 -0.488 1.00 91.00 89 GLY A CA 1
ATOM 698 C C . GLY A 1 89 ? 4.600 6.880 -0.609 1.00 91.00 89 GLY A C 1
ATOM 699 O O . GLY A 1 89 ? 5.385 7.158 -1.511 1.00 91.00 89 GLY A O 1
ATOM 700 N N . THR A 1 90 ? 4.823 5.892 0.258 1.00 89.75 90 THR A N 1
ATOM 701 C CA . THR A 1 90 ? 6.000 5.019 0.226 1.00 89.75 90 THR A CA 1
ATOM 702 C C . THR A 1 90 ? 6.008 4.157 -1.036 1.00 89.75 90 THR A C 1
ATOM 704 O O . THR A 1 90 ? 6.972 4.208 -1.792 1.00 89.75 90 THR A O 1
ATOM 707 N N . ILE A 1 91 ? 4.916 3.444 -1.331 1.00 91.12 91 ILE A N 1
ATOM 708 C CA . ILE A 1 91 ? 4.789 2.627 -2.549 1.00 91.12 91 ILE A CA 1
ATOM 709 C C . ILE A 1 91 ? 4.974 3.492 -3.800 1.00 91.12 91 ILE A C 1
ATOM 711 O O . ILE A 1 91 ? 5.724 3.132 -4.702 1.00 91.12 91 ILE A O 1
ATOM 715 N N . GLN A 1 92 ? 4.336 4.664 -3.838 1.00 90.88 92 GLN A N 1
ATOM 716 C CA . GLN A 1 92 ? 4.427 5.582 -4.970 1.00 90.88 92 GLN A CA 1
ATOM 717 C C . GLN A 1 92 ? 5.859 6.077 -5.202 1.00 90.88 92 GLN A C 1
ATOM 719 O O . GLN A 1 92 ? 6.267 6.227 -6.351 1.00 90.88 92 GLN A O 1
ATOM 724 N N . SER A 1 93 ? 6.651 6.251 -4.138 1.00 88.56 93 SER A N 1
ATOM 725 C CA . SER A 1 93 ? 8.066 6.626 -4.258 1.00 88.56 93 SER A CA 1
ATOM 726 C C . SER A 1 93 ? 8.930 5.577 -4.976 1.00 88.56 93 SER A C 1
ATOM 728 O O . SER A 1 93 ? 9.993 5.9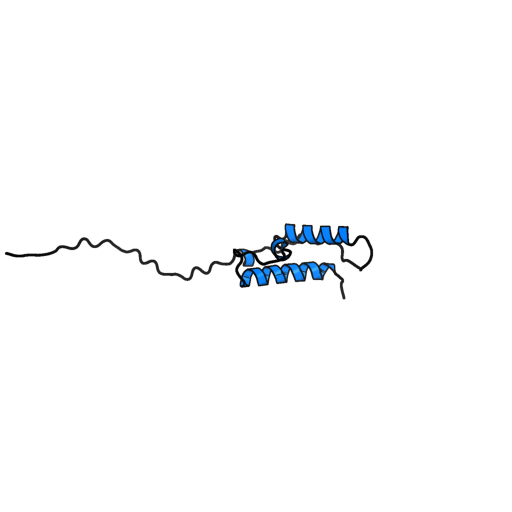21 -5.490 1.00 88.56 93 SER A O 1
ATOM 730 N N . PHE A 1 94 ? 8.455 4.329 -5.060 1.00 89.56 94 PHE A N 1
ATOM 731 C CA . PHE A 1 94 ? 9.129 3.217 -5.729 1.00 89.56 94 PHE A CA 1
ATOM 732 C C . PHE A 1 94 ? 8.579 2.907 -7.127 1.00 89.56 94 PHE A C 1
ATOM 734 O O . PHE A 1 94 ? 9.089 1.997 -7.763 1.00 89.56 94 PHE A O 1
ATOM 741 N N . LEU A 1 95 ? 7.540 3.594 -7.613 1.00 86.19 95 LEU A N 1
ATOM 742 C CA . LEU A 1 95 ? 6.837 3.184 -8.841 1.00 86.19 95 LEU A CA 1
ATOM 743 C C . LEU A 1 95 ? 7.250 3.923 -10.118 1.00 86.1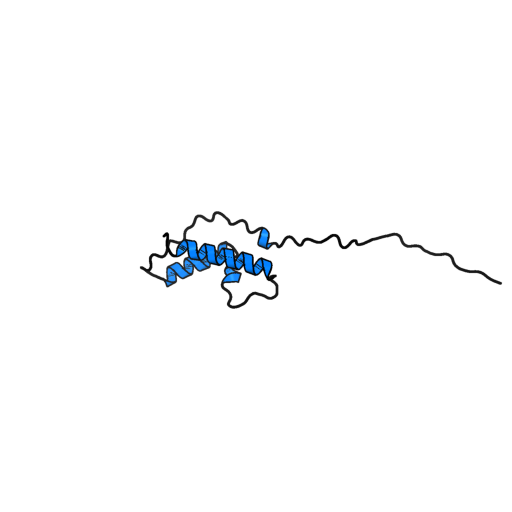9 95 LEU A C 1
ATOM 745 O O . LEU A 1 95 ? 6.922 3.444 -11.196 1.00 86.19 95 LEU A O 1
ATOM 749 N N . SER A 1 96 ? 7.926 5.067 -10.015 1.00 71.12 96 SER A N 1
ATOM 750 C CA . SER A 1 96 ? 8.679 5.773 -11.072 1.00 71.12 96 SER A CA 1
ATOM 751 C C . SER A 1 96 ? 8.885 7.224 -10.636 1.00 71.12 96 SER A C 1
ATOM 753 O O . SER A 1 96 ? 8.059 7.791 -9.922 1.00 71.12 96 SER A O 1
ATOM 755 N N . ARG A 1 97 ? 9.993 7.838 -11.061 1.00 64.25 97 ARG A N 1
ATOM 756 C CA . ARG A 1 97 ? 10.180 9.293 -11.002 1.00 64.25 97 ARG A CA 1
ATOM 757 C C . ARG A 1 97 ? 9.672 9.867 -12.320 1.00 64.25 97 ARG A C 1
ATOM 759 O O . ARG A 1 97 ? 10.317 9.638 -13.339 1.00 64.25 97 ARG A O 1
ATOM 766 N N . GLU A 1 98 ? 8.536 10.555 -12.300 1.00 50.94 98 GLU A N 1
ATOM 767 C CA . GLU A 1 98 ? 8.253 11.549 -13.347 1.00 50.94 98 GLU A CA 1
ATOM 768 C C . GLU A 1 98 ? 9.197 12.749 -13.196 1.00 50.94 98 GLU A C 1
ATOM 770 O O . GLU A 1 98 ? 9.465 13.155 -12.037 1.00 50.94 98 GLU A O 1
#

pLDDT: mean 74.5, std 20.43, range [34.38, 93.75]

Organism: Capsicum annuum (NCBI:txid4072)